Protein AF-A0A316M0L3-F1 (afdb_monomer_lite)

Foldseek 3Di:
DDDPDPPDWPWDWDDDPNAIEIETADQDPPVPFAKAWDDDPRHIYIYGHPPDDPVSNVVVVVVRVVVPPPPPD

Radius of gyration: 13.08 Å; chains: 1; bounding box: 28×31×36 Å

Sequence (73 aa):
MKYEDLRKSNTRIFKYNGVRHIVTELKEDIKGFTGCCYKRNGFKCCFINSNLSPRKKRLILHRLIKEKYLTRG

pLDDT: mean 72.33, std 17.03, range [25.69, 86.75]

Organism: NCBI:txid1529

Secondary structure (DSSP, 8-state):
------TT--EEEEEETTEEEEEEEE----TT--EEEEEETTEEEEEEETTS-HHHHHHHHH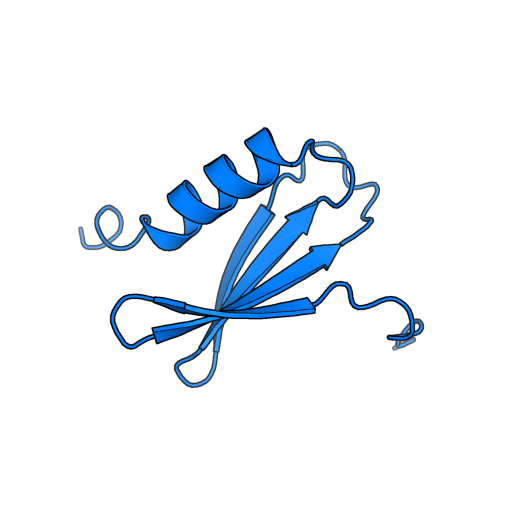HHHH-SSSS--

Structure (mmCIF, N/CA/C/O backbone):
data_AF-A0A316M0L3-F1
#
_entry.id   AF-A0A316M0L3-F1
#
loop_
_atom_site.group_PDB
_atom_site.id
_atom_site.type_symbol
_atom_site.label_atom_id
_atom_site.label_alt_id
_atom_site.label_comp_id
_atom_site.label_asym_id
_atom_site.label_entity_id
_atom_site.label_seq_id
_atom_site.pdbx_PDB_ins_code
_atom_site.Cartn_x
_atom_site.Cartn_y
_atom_site.Cartn_z
_atom_site.occupancy
_atom_site.B_iso_or_equiv
_atom_site.auth_seq_id
_atom_site.auth_comp_id
_atom_site.auth_asym_id
_atom_site.auth_atom_id
_atom_site.pdbx_PDB_model_num
ATOM 1 N N . MET A 1 1 ? -13.592 5.754 -24.044 1.00 32.72 1 MET A N 1
ATOM 2 C CA . MET A 1 1 ? -13.018 5.318 -22.751 1.00 32.72 1 MET A CA 1
ATOM 3 C C . MET A 1 1 ? -12.684 3.838 -22.870 1.00 32.72 1 MET A C 1
ATOM 5 O O . MET A 1 1 ? -13.591 3.020 -22.834 1.00 32.72 1 MET A O 1
ATOM 9 N N . LYS A 1 2 ? -11.422 3.495 -23.152 1.00 25.69 2 LYS A N 1
ATOM 10 C CA . LYS A 1 2 ? -10.983 2.094 -23.216 1.00 25.69 2 LYS A CA 1
ATOM 11 C C . LYS A 1 2 ? -10.626 1.660 -21.796 1.00 25.69 2 LYS A C 1
ATOM 13 O O . LYS A 1 2 ? -9.709 2.219 -21.207 1.00 25.69 2 LYS A O 1
ATOM 18 N N . TYR A 1 3 ? -11.390 0.728 -21.237 1.00 33.03 3 TYR A N 1
ATOM 19 C CA . TYR A 1 3 ? -11.000 0.018 -20.024 1.00 33.03 3 TYR A CA 1
ATOM 20 C C . TYR A 1 3 ? -10.056 -1.104 -20.459 1.00 33.03 3 TYR A C 1
ATOM 22 O O . TYR A 1 3 ? -10.510 -2.119 -20.978 1.00 33.03 3 TYR A O 1
ATOM 30 N N . GLU A 1 4 ? -8.748 -0.883 -20.336 1.00 38.88 4 GLU A N 1
ATOM 31 C CA . GLU A 1 4 ? -7.762 -1.942 -20.552 1.00 38.88 4 GLU A CA 1
ATOM 32 C C . GLU A 1 4 ? -7.821 -2.965 -19.404 1.00 38.88 4 GLU A C 1
ATOM 34 O O . GLU A 1 4 ? -7.755 -2.622 -18.224 1.00 38.88 4 GLU A O 1
ATOM 39 N N . ASP A 1 5 ? -8.012 -4.221 -19.807 1.00 36.06 5 ASP A N 1
ATOM 40 C CA . ASP A 1 5 ? -7.849 -5.502 -19.114 1.00 36.06 5 ASP A CA 1
ATOM 41 C C . ASP A 1 5 ? -7.435 -5.492 -17.620 1.00 36.06 5 ASP A C 1
ATOM 43 O O . ASP A 1 5 ? -6.263 -5.418 -17.248 1.00 36.06 5 ASP A O 1
ATOM 47 N N . LEU A 1 6 ? -8.409 -5.756 -16.741 1.00 42.91 6 LEU A N 1
ATOM 48 C CA . LEU A 1 6 ? -8.237 -6.074 -15.310 1.00 42.91 6 LEU A CA 1
ATOM 49 C C . LEU A 1 6 ? -7.727 -7.517 -15.052 1.00 42.91 6 LEU A C 1
ATOM 51 O O . LEU A 1 6 ? -7.968 -8.086 -13.990 1.00 42.91 6 LEU A O 1
ATOM 55 N N . ARG A 1 7 ? -7.023 -8.159 -15.996 1.00 37.31 7 ARG A N 1
ATOM 56 C CA . ARG A 1 7 ? -6.592 -9.572 -15.867 1.00 37.31 7 ARG A CA 1
ATOM 57 C C . ARG A 1 7 ? -5.268 -9.806 -15.120 1.00 37.31 7 ARG A C 1
ATOM 59 O O . ARG A 1 7 ? -4.828 -10.946 -15.010 1.00 37.31 7 ARG A O 1
ATOM 66 N N . LYS A 1 8 ? -4.632 -8.770 -14.559 1.00 46.06 8 LYS A N 1
ATOM 67 C CA . LYS A 1 8 ? -3.374 -8.877 -13.775 1.00 46.06 8 LYS A CA 1
ATOM 68 C C . LYS A 1 8 ? -3.411 -8.123 -12.444 1.00 46.06 8 LYS A C 1
ATOM 70 O O . LYS A 1 8 ? -2.394 -7.607 -11.982 1.00 46.06 8 LYS A O 1
ATOM 75 N N . SER A 1 9 ? -4.578 -8.004 -11.826 1.00 52.97 9 SER A N 1
ATOM 76 C CA . SER A 1 9 ? -4.722 -7.247 -10.586 1.00 52.97 9 SER A CA 1
ATOM 77 C C . SER A 1 9 ? -4.027 -7.976 -9.430 1.00 52.97 9 SER A C 1
ATOM 79 O O . SER A 1 9 ? -4.627 -8.808 -8.756 1.00 52.97 9 SER A O 1
ATOM 81 N N . ASN A 1 10 ? -2.761 -7.638 -9.161 1.00 72.19 10 ASN A N 1
ATOM 82 C CA . ASN A 1 10 ? -2.055 -7.954 -7.912 1.00 72.19 10 ASN A CA 1
ATOM 83 C C . ASN A 1 10 ? -2.647 -7.124 -6.758 1.00 72.19 10 ASN A C 1
ATOM 85 O O . ASN A 1 10 ? -1.953 -6.375 -6.066 1.00 72.19 10 ASN A O 1
ATOM 89 N N . THR A 1 11 ? -3.965 -7.207 -6.595 1.00 78.50 11 THR A N 1
ATOM 90 C CA . THR A 1 11 ? -4.714 -6.480 -5.587 1.00 78.50 11 THR A CA 1
ATOM 91 C C . THR A 1 11 ? -4.738 -7.303 -4.311 1.00 78.50 11 THR A C 1
ATOM 93 O O . THR A 1 11 ? -5.141 -8.463 -4.298 1.00 78.50 11 THR A O 1
ATOM 96 N N . ARG A 1 12 ? -4.297 -6.699 -3.212 1.00 81.06 12 ARG A N 1
ATOM 97 C CA . ARG A 1 12 ? -4.292 -7.292 -1.877 1.00 81.06 12 ARG A CA 1
ATOM 98 C C . ARG A 1 12 ? -5.142 -6.447 -0.955 1.00 81.06 12 ARG A C 1
ATOM 100 O O . ARG A 1 12 ? -4.974 -5.233 -0.887 1.00 81.06 12 ARG A O 1
ATOM 107 N N . ILE A 1 13 ? -6.031 -7.097 -0.220 1.00 81.25 13 ILE A N 1
ATOM 108 C CA . ILE A 1 13 ? -6.904 -6.435 0.744 1.00 81.25 13 ILE A CA 1
ATOM 109 C C . ILE A 1 13 ? -6.463 -6.852 2.139 1.00 81.25 13 ILE A C 1
ATOM 111 O O . ILE A 1 13 ? -6.281 -8.036 2.406 1.00 81.25 13 ILE A O 1
ATOM 115 N N . PHE A 1 14 ? -6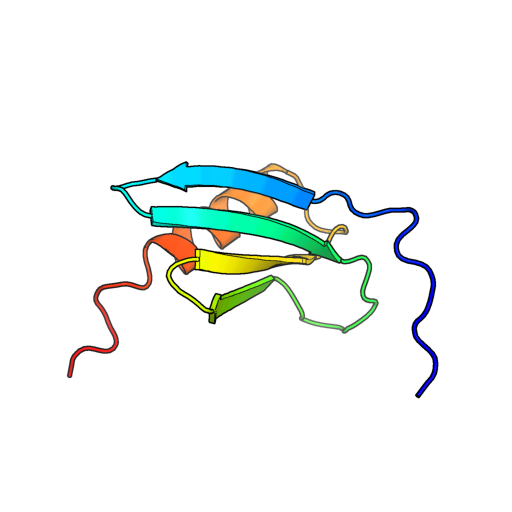.296 -5.889 3.037 1.00 78.88 14 PHE A N 1
ATOM 116 C CA . PHE A 1 14 ? -6.034 -6.171 4.445 1.00 78.88 14 PHE A CA 1
ATOM 117 C C . PHE A 1 14 ? -6.730 -5.161 5.347 1.00 78.88 14 PHE A C 1
ATOM 119 O O . PHE A 1 14 ? -7.097 -4.065 4.929 1.00 78.88 14 PHE A O 1
ATOM 126 N N . LYS A 1 15 ? -6.923 -5.533 6.611 1.00 79.12 15 LYS A N 1
ATOM 127 C CA . LYS A 1 15 ? -7.506 -4.658 7.628 1.00 79.12 15 LYS A CA 1
ATOM 128 C C . LYS A 1 15 ? -6.392 -4.127 8.524 1.00 79.12 15 LYS A C 1
ATOM 130 O O . LYS A 1 15 ? -5.602 -4.907 9.042 1.00 79.12 15 LYS A O 1
ATOM 135 N N . TYR A 1 16 ? -6.339 -2.814 8.713 1.00 77.44 16 TYR A N 1
ATOM 136 C CA . TYR A 1 16 ? -5.399 -2.161 9.621 1.00 77.44 16 TYR A CA 1
ATOM 137 C C . TYR A 1 16 ? -6.115 -1.065 10.407 1.00 77.44 16 TYR A C 1
ATOM 139 O O . TYR A 1 16 ? -6.801 -0.223 9.829 1.00 77.44 16 TYR A O 1
ATOM 147 N N . ASN A 1 17 ? -5.982 -1.095 11.736 1.00 74.69 17 ASN A N 1
ATOM 148 C CA . ASN A 1 17 ? -6.610 -0.144 12.659 1.00 74.69 17 ASN A CA 1
ATOM 149 C C . ASN A 1 17 ? -8.114 0.097 12.374 1.00 74.69 17 ASN A C 1
ATOM 151 O O . ASN A 1 17 ? -8.569 1.230 12.217 1.00 74.69 17 ASN A O 1
ATOM 155 N N . GLY A 1 18 ? -8.869 -0.991 12.180 1.00 75.19 18 GLY A N 1
ATOM 156 C CA . GLY A 1 18 ? -10.303 -0.948 11.865 1.00 75.19 18 GLY A CA 1
ATOM 157 C C . GLY A 1 18 ? -10.659 -0.574 10.418 1.00 75.19 18 GLY A C 1
ATOM 158 O O . GLY A 1 18 ? -11.788 -0.818 10.003 1.00 75.19 18 GLY A O 1
ATOM 159 N N . VAL A 1 19 ? -9.713 -0.065 9.623 1.00 79.50 19 VAL A N 1
ATOM 160 C CA . VAL A 1 19 ? -9.926 0.373 8.235 1.00 79.50 19 VAL A CA 1
ATOM 161 C C . VAL A 1 19 ? -9.525 -0.735 7.263 1.00 79.50 19 VAL A C 1
ATOM 163 O O . VAL A 1 19 ? -8.505 -1.401 7.442 1.00 79.50 19 VAL A O 1
ATOM 166 N N . ARG A 1 20 ? -10.326 -0.951 6.215 1.00 82.94 20 ARG A N 1
ATOM 167 C CA . ARG A 1 20 ? -9.965 -1.851 5.112 1.00 82.94 20 ARG A CA 1
ATOM 168 C C . ARG A 1 20 ? -9.081 -1.100 4.114 1.00 82.94 20 ARG A C 1
ATOM 170 O O . ARG A 1 20 ? -9.454 -0.034 3.624 1.00 82.94 20 ARG A O 1
ATOM 177 N N . HIS A 1 21 ? -7.922 -1.670 3.823 1.00 82.19 21 HIS A N 1
ATOM 178 C CA . HIS A 1 21 ? -6.958 -1.175 2.855 1.00 82.19 21 HIS A CA 1
ATOM 179 C C . HIS A 1 21 ? -6.965 -2.072 1.628 1.00 82.19 21 HIS A C 1
ATOM 181 O O . HIS A 1 21 ? -6.851 -3.290 1.753 1.00 82.19 21 HIS A O 1
ATOM 187 N N . ILE A 1 22 ? -7.087 -1.465 0.454 1.00 86.44 22 ILE A N 1
ATOM 188 C CA . ILE A 1 22 ? -7.019 -2.152 -0.835 1.00 86.44 22 ILE A CA 1
ATOM 189 C C . ILE A 1 22 ? -5.734 -1.685 -1.495 1.00 86.44 22 ILE A C 1
ATOM 191 O O . ILE A 1 22 ? -5.635 -0.527 -1.875 1.00 86.44 22 ILE A O 1
ATOM 195 N N . VAL A 1 23 ? -4.739 -2.553 -1.607 1.00 84.25 23 VAL A N 1
ATOM 196 C CA . VAL A 1 23 ? -3.472 -2.249 -2.269 1.00 84.25 23 VAL A CA 1
ATOM 197 C C . VAL A 1 23 ? -3.488 -2.849 -3.652 1.00 84.25 23 VAL A C 1
ATOM 199 O O . VAL A 1 23 ? -3.703 -4.045 -3.780 1.00 84.25 23 VAL A O 1
ATOM 202 N N . THR A 1 24 ? -3.214 -2.048 -4.668 1.00 86.06 24 THR A N 1
ATOM 203 C CA . THR A 1 24 ? -3.089 -2.502 -6.049 1.00 86.06 24 THR A CA 1
ATOM 204 C C . THR A 1 24 ? -1.698 -2.162 -6.551 1.00 86.06 24 THR A C 1
ATOM 206 O O . THR A 1 24 ? -1.268 -1.010 -6.485 1.00 86.06 24 THR A O 1
ATOM 209 N N . GLU A 1 25 ? -0.975 -3.169 -7.031 1.00 84.25 25 GLU A N 1
ATOM 210 C CA . GLU A 1 25 ? 0.287 -2.932 -7.722 1.00 84.25 25 GLU A CA 1
ATOM 211 C C . GLU A 1 25 ? 0.009 -2.583 -9.184 1.00 84.25 25 GLU A C 1
ATOM 213 O O . GLU A 1 25 ? -0.629 -3.356 -9.897 1.00 84.25 25 GLU A O 1
ATOM 218 N N . LEU A 1 26 ? 0.485 -1.419 -9.617 1.00 81.56 26 LEU A N 1
ATOM 219 C CA . LEU A 1 26 ? 0.359 -0.942 -10.987 1.00 81.56 26 LEU A CA 1
ATOM 220 C C . LEU A 1 26 ? 1.720 -1.000 -11.666 1.00 81.56 26 LEU A C 1
ATOM 222 O O . LEU A 1 26 ? 2.709 -0.477 -11.143 1.00 81.56 26 LEU A O 1
ATOM 226 N N . LYS A 1 27 ? 1.761 -1.620 -12.845 1.00 75.25 27 LYS A N 1
ATOM 227 C CA . LYS A 1 27 ? 2.913 -1.541 -13.741 1.00 75.25 27 LYS A CA 1
ATOM 228 C C . LYS A 1 27 ? 2.741 -0.326 -14.641 1.00 75.25 27 LYS A C 1
ATOM 230 O O . LYS A 1 27 ? 2.448 -0.459 -15.821 1.00 75.25 27 LYS A O 1
ATOM 235 N N . GLU A 1 28 ? 2.861 0.852 -14.046 1.00 66.06 28 GLU A N 1
ATOM 236 C CA . GLU A 1 28 ? 2.902 2.097 -14.802 1.00 66.06 28 GLU A CA 1
ATOM 237 C C . GLU A 1 28 ? 4.352 2.524 -15.014 1.00 66.06 28 GLU A C 1
ATOM 239 O O . GLU A 1 28 ? 5.133 2.632 -14.065 1.00 66.06 28 GLU A O 1
ATOM 244 N N . ASP A 1 29 ? 4.690 2.813 -16.269 1.00 65.31 29 ASP A N 1
ATOM 245 C CA . ASP A 1 29 ? 5.971 3.395 -16.688 1.00 65.31 29 ASP A CA 1
ATOM 246 C C . ASP A 1 29 ? 6.013 4.919 -16.447 1.00 65.31 29 ASP A C 1
ATOM 248 O O . ASP A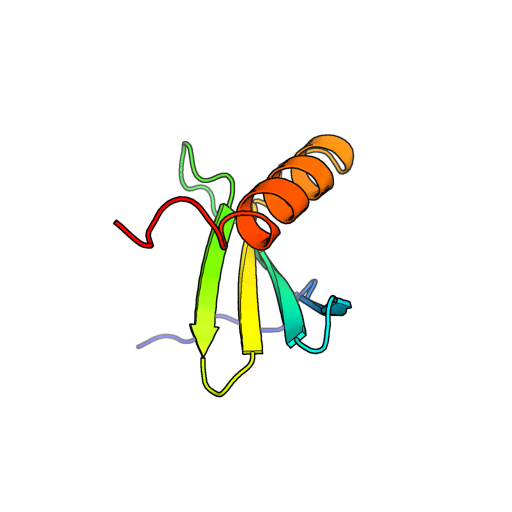 1 29 ? 6.680 5.687 -17.138 1.00 65.31 29 ASP A O 1
ATOM 252 N N . ILE A 1 30 ? 5.287 5.390 -15.428 1.00 70.12 30 ILE A N 1
ATOM 253 C CA . ILE A 1 30 ? 5.336 6.787 -15.008 1.00 70.12 30 ILE A CA 1
ATOM 254 C C . ILE A 1 30 ? 6.635 6.994 -14.231 1.00 70.12 30 ILE A C 1
ATOM 256 O O . ILE A 1 30 ? 6.790 6.565 -13.080 1.00 70.12 30 ILE A O 1
ATOM 260 N N . LYS A 1 31 ? 7.584 7.682 -14.867 1.00 73.50 31 LYS A N 1
ATOM 261 C CA . LYS A 1 31 ? 8.866 8.051 -14.264 1.00 73.50 31 LYS A CA 1
ATOM 262 C C . LYS A 1 31 ? 8.628 8.838 -12.968 1.00 73.50 31 LYS A C 1
ATOM 264 O O . LYS A 1 31 ? 8.041 9.912 -12.979 1.00 73.50 31 LYS A O 1
ATOM 269 N N . GLY A 1 32 ? 9.094 8.291 -11.843 1.00 74.56 32 GLY A N 1
ATOM 270 C CA . GLY A 1 32 ? 8.972 8.911 -10.516 1.00 74.56 32 GLY A CA 1
ATOM 271 C C . GLY A 1 32 ? 7.739 8.495 -9.707 1.00 74.56 32 GLY A C 1
ATOM 272 O O . GLY A 1 32 ? 7.680 8.790 -8.512 1.00 74.56 32 GLY A O 1
ATOM 273 N N . PHE A 1 33 ? 6.792 7.750 -10.287 1.00 80.06 33 PHE A N 1
ATOM 274 C CA . PHE A 1 33 ? 5.664 7.226 -9.521 1.00 80.06 33 PHE A CA 1
ATOM 275 C C . PHE A 1 33 ? 6.113 6.092 -8.592 1.00 80.06 33 PHE A C 1
ATOM 277 O O . PHE A 1 33 ? 6.632 5.062 -9.029 1.00 80.06 33 PHE A O 1
ATOM 284 N N . THR A 1 34 ? 5.895 6.278 -7.291 1.00 80.19 34 THR A N 1
ATOM 285 C CA . THR A 1 34 ? 6.225 5.286 -6.257 1.00 80.19 34 THR A CA 1
ATOM 286 C C . THR A 1 34 ? 4.972 4.677 -5.635 1.00 80.19 34 THR A C 1
ATOM 288 O O . THR A 1 34 ? 4.897 3.460 -5.458 1.00 80.19 34 THR A O 1
ATOM 291 N N . GLY A 1 35 ? 3.965 5.502 -5.359 1.00 84.56 35 GLY A N 1
ATOM 292 C CA . GLY A 1 35 ? 2.646 5.073 -4.924 1.00 84.56 35 GLY A CA 1
ATOM 293 C C . GLY A 1 35 ? 1.800 6.240 -4.427 1.00 84.56 35 GLY A C 1
ATOM 294 O O . GLY A 1 35 ? 2.318 7.319 -4.148 1.00 84.56 35 GLY A O 1
ATOM 295 N N . CYS A 1 36 ? 0.498 6.020 -4.296 1.00 84.88 36 CYS A N 1
ATOM 296 C CA . CYS A 1 36 ? -0.445 6.981 -3.728 1.00 84.88 36 CYS A CA 1
ATOM 297 C C . CYS A 1 36 ? -1.573 6.244 -2.999 1.00 84.88 36 CYS A C 1
ATOM 299 O O . CYS A 1 36 ? -1.810 5.064 -3.250 1.00 84.88 36 CYS A O 1
ATOM 301 N N . CYS A 1 37 ? -2.281 6.915 -2.090 1.00 86.00 37 CYS A N 1
ATOM 302 C CA . CYS A 1 37 ? -3.510 6.375 -1.512 1.00 86.00 37 CYS A CA 1
ATOM 303 C C . CYS A 1 37 ? -4.625 7.413 -1.545 1.00 86.00 37 CYS A C 1
ATOM 305 O O . CYS A 1 37 ? -4.393 8.596 -1.321 1.00 86.00 37 CYS A O 1
ATOM 307 N N . TYR A 1 38 ? -5.851 6.945 -1.731 1.00 83.12 38 TYR A N 1
ATOM 308 C CA . TYR A 1 38 ? -7.066 7.740 -1.652 1.00 83.12 38 TYR A CA 1
ATOM 309 C C . TYR A 1 38 ? -8.118 6.991 -0.831 1.00 83.12 38 TYR A C 1
ATOM 311 O O . TYR A 1 38 ? -8.069 5.767 -0.676 1.00 83.12 38 TYR A O 1
ATOM 319 N N . LYS A 1 39 ? -9.065 7.727 -0.249 1.00 83.38 39 LYS A N 1
ATOM 320 C CA . LYS A 1 39 ? -10.156 7.144 0.538 1.00 83.38 39 LYS A CA 1
ATOM 321 C C . LYS A 1 39 ? -11.427 7.118 -0.305 1.00 83.38 39 LYS A C 1
ATOM 323 O O . LYS A 1 39 ? -11.816 8.147 -0.843 1.00 83.38 39 LYS A O 1
ATOM 328 N N . ARG A 1 40 ? -12.094 5.967 -0.385 1.00 80.94 40 ARG A N 1
ATOM 329 C CA . ARG A 1 40 ? -13.379 5.811 -1.082 1.00 80.94 40 ARG A CA 1
ATOM 330 C C . ARG A 1 40 ? -14.299 4.909 -0.272 1.00 80.94 40 ARG A C 1
ATOM 332 O O . ARG A 1 40 ? -13.900 3.811 0.095 1.00 80.94 40 ARG A O 1
ATOM 339 N N . ASN A 1 41 ? -15.510 5.374 0.035 1.00 75.06 41 ASN A N 1
ATOM 340 C CA . ASN A 1 41 ? -16.555 4.606 0.732 1.00 75.06 41 ASN A CA 1
ATOM 341 C C . ASN A 1 41 ? -16.077 3.897 2.022 1.00 75.06 41 ASN A C 1
ATOM 343 O O . ASN A 1 41 ? -16.443 2.759 2.289 1.00 75.06 41 ASN A O 1
ATOM 347 N N . GLY A 1 42 ? -15.203 4.541 2.806 1.00 76.88 42 GLY A N 1
ATOM 348 C CA . GLY A 1 42 ? -14.641 3.959 4.037 1.00 76.88 42 GLY A CA 1
ATOM 349 C C . GLY A 1 42 ? -13.429 3.034 3.840 1.00 76.88 42 GLY A C 1
ATOM 350 O O . GLY A 1 42 ? -12.794 2.655 4.822 1.00 76.88 42 GLY A O 1
ATOM 351 N N . PHE A 1 43 ? -13.046 2.743 2.597 1.00 79.81 43 PHE A N 1
ATOM 352 C CA . PHE A 1 43 ? -11.829 2.013 2.245 1.00 79.81 43 PHE A CA 1
ATOM 353 C C . PHE A 1 43 ? -10.683 2.983 1.962 1.00 79.81 43 PHE A C 1
ATOM 355 O O . PHE A 1 43 ? -10.898 4.070 1.422 1.00 79.81 43 PHE A O 1
ATOM 362 N N . LYS A 1 44 ? -9.454 2.586 2.303 1.00 84.12 44 LYS A N 1
ATOM 363 C CA . LYS A 1 44 ? -8.238 3.277 1.856 1.00 84.12 44 LYS A CA 1
AT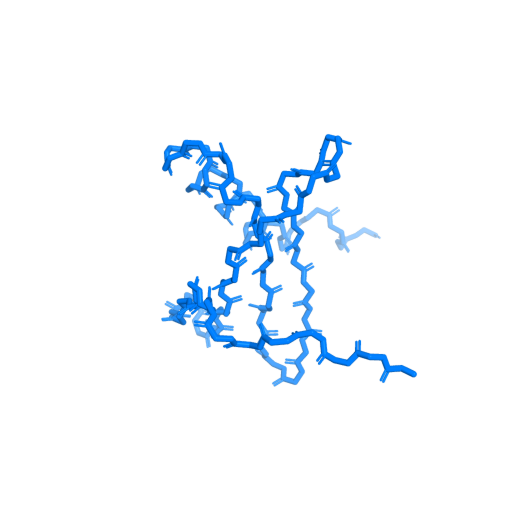OM 364 C C . LYS A 1 44 ? -7.632 2.481 0.703 1.00 84.12 44 LYS A C 1
ATOM 366 O O . LYS A 1 44 ? -7.049 1.419 0.910 1.00 84.12 44 LYS A O 1
ATOM 371 N N . CYS A 1 45 ? -7.813 2.977 -0.509 1.00 85.06 45 CYS A N 1
ATOM 372 C CA . CYS A 1 45 ? -7.275 2.382 -1.721 1.00 85.06 45 CYS A CA 1
ATOM 373 C C . CYS A 1 45 ? -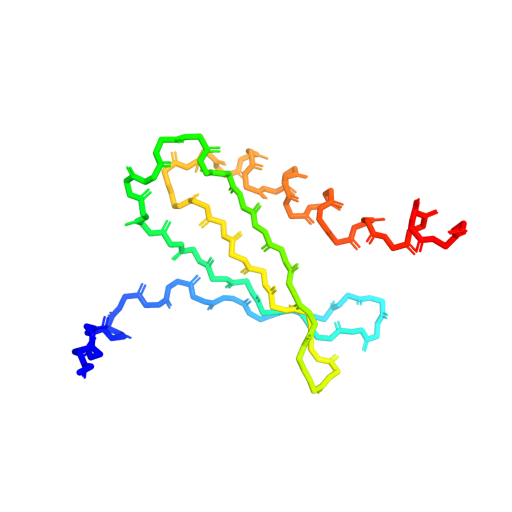5.877 2.945 -1.966 1.00 85.06 45 CYS A C 1
ATOM 375 O O . CYS A 1 45 ? -5.696 4.157 -1.983 1.00 85.06 45 CYS A O 1
ATOM 377 N N . CYS A 1 46 ? -4.893 2.078 -2.136 1.00 86.00 46 CYS A N 1
ATOM 378 C CA . CYS A 1 46 ? -3.494 2.413 -2.308 1.00 86.00 46 CYS A CA 1
ATOM 379 C C . CYS A 1 46 ? -2.977 1.797 -3.601 1.00 86.00 46 CYS A C 1
ATOM 381 O O . CYS A 1 46 ? -3.184 0.614 -3.854 1.00 86.00 46 CYS A O 1
ATOM 383 N N . PHE A 1 47 ? -2.274 2.589 -4.390 1.00 86.75 47 PHE A N 1
ATOM 384 C CA . PHE A 1 47 ? -1.571 2.155 -5.582 1.00 86.75 47 PHE A CA 1
ATOM 385 C C . PHE A 1 47 ? -0.072 2.189 -5.319 1.00 86.75 47 PHE A C 1
ATOM 387 O O . PHE A 1 47 ? 0.425 3.130 -4.701 1.00 86.75 47 PHE A O 1
ATOM 394 N N . ILE A 1 48 ? 0.653 1.169 -5.768 1.00 86.12 48 ILE A N 1
ATOM 395 C CA . ILE A 1 48 ? 2.115 1.110 -5.658 1.00 86.12 48 ILE A CA 1
ATOM 396 C C . ILE A 1 48 ? 2.685 0.695 -6.997 1.00 86.12 48 ILE A C 1
ATOM 398 O O . ILE A 1 48 ? 2.144 -0.193 -7.652 1.00 86.12 48 ILE A O 1
ATOM 402 N N . ASN A 1 49 ? 3.821 1.270 -7.361 1.00 85.00 49 ASN A N 1
ATOM 403 C CA . ASN A 1 49 ? 4.541 0.830 -8.540 1.00 85.00 49 ASN A CA 1
ATOM 404 C C . ASN A 1 49 ? 5.038 -0.625 -8.381 1.00 85.00 49 ASN A C 1
ATOM 406 O O . ASN A 1 49 ? 5.757 -0.963 -7.431 1.00 85.00 49 ASN A O 1
ATOM 410 N N . SER A 1 50 ? 4.671 -1.497 -9.323 1.00 84.12 50 SER A N 1
ATOM 411 C CA . SER A 1 50 ? 5.069 -2.907 -9.324 1.00 84.12 50 SER A CA 1
A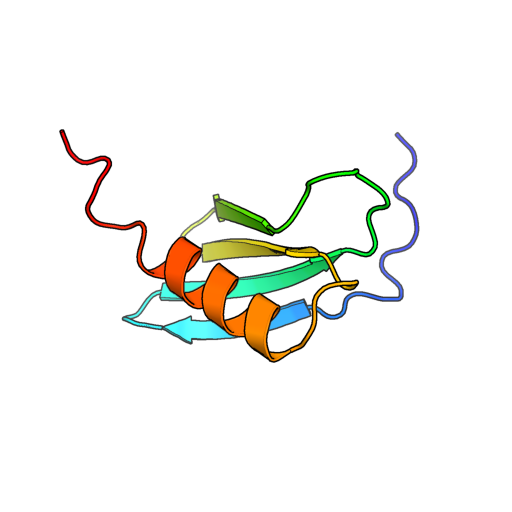TOM 412 C C . SER A 1 50 ? 6.579 -3.100 -9.466 1.00 84.12 50 SER A C 1
ATOM 414 O O . SER A 1 50 ? 7.095 -4.099 -8.965 1.00 84.12 50 SER A O 1
ATOM 416 N N . ASN A 1 51 ? 7.278 -2.146 -10.094 1.00 84.56 51 ASN A N 1
ATOM 417 C CA . ASN A 1 51 ? 8.720 -2.183 -10.364 1.00 84.56 51 ASN A CA 1
ATOM 418 C C . ASN A 1 51 ? 9.572 -1.934 -9.106 1.00 84.56 51 ASN A C 1
ATOM 420 O O . ASN A 1 51 ? 10.790 -2.103 -9.121 1.00 84.56 51 ASN A O 1
ATOM 424 N N . LEU A 1 52 ? 8.953 -1.526 -7.995 1.00 81.38 52 LEU A N 1
ATOM 425 C CA . LEU A 1 52 ? 9.651 -1.340 -6.729 1.00 81.38 52 LEU A CA 1
ATOM 426 C C . LEU A 1 52 ? 10.005 -2.679 -6.077 1.00 81.38 52 LEU A C 1
ATOM 428 O O . LEU A 1 52 ? 9.238 -3.641 -6.108 1.00 81.38 52 LEU A O 1
ATOM 432 N N . SER A 1 53 ? 11.140 -2.718 -5.380 1.00 84.94 53 SER A N 1
ATOM 433 C CA . SER A 1 53 ? 11.500 -3.887 -4.578 1.00 84.94 53 SER A CA 1
ATOM 434 C C . SER A 1 53 ? 10.496 -4.110 -3.433 1.00 84.94 53 SER A C 1
ATOM 436 O O . SER A 1 53 ? 9.941 -3.140 -2.901 1.00 84.94 53 SER A O 1
ATOM 438 N N . PRO A 1 54 ? 10.292 -5.359 -2.968 1.00 81.94 54 PRO A N 1
ATOM 439 C CA . PRO A 1 54 ? 9.352 -5.667 -1.885 1.00 81.94 54 PRO A CA 1
ATOM 440 C C . PRO A 1 54 ? 9.566 -4.827 -0.615 1.00 81.94 54 PRO A C 1
ATOM 442 O O . PRO A 1 54 ? 8.608 -4.411 0.038 1.00 81.94 54 PRO A O 1
ATOM 445 N N . ARG A 1 55 ? 10.828 -4.513 -0.287 1.00 85.62 55 ARG A N 1
ATOM 446 C CA . ARG A 1 55 ? 11.185 -3.643 0.845 1.00 85.62 55 ARG A CA 1
ATOM 447 C C . ARG A 1 55 ? 10.699 -2.206 0.638 1.00 85.62 55 ARG A C 1
ATOM 449 O O . ARG A 1 55 ? 10.105 -1.637 1.552 1.00 85.62 55 ARG A O 1
ATOM 456 N N . LYS A 1 56 ? 10.898 -1.633 -0.557 1.00 84.62 56 LYS A N 1
ATOM 457 C CA . LYS A 1 56 ? 10.405 -0.286 -0.895 1.00 84.62 56 LYS A CA 1
ATOM 458 C C . LYS A 1 56 ? 8.878 -0.238 -0.891 1.00 84.62 56 LYS A C 1
ATOM 460 O O . LYS A 1 56 ? 8.318 0.678 -0.297 1.00 84.62 56 LYS A O 1
ATOM 465 N N . LYS A 1 57 ? 8.209 -1.255 -1.451 1.00 83.56 57 LYS A N 1
ATOM 466 C CA . LYS A 1 57 ? 6.739 -1.375 -1.429 1.00 83.56 57 LYS A CA 1
ATOM 467 C C . LYS A 1 57 ? 6.185 -1.327 0.000 1.00 83.56 57 LYS A C 1
ATOM 469 O O . LYS A 1 57 ? 5.267 -0.560 0.274 1.00 83.56 57 LYS A O 1
ATOM 474 N N . ARG A 1 58 ? 6.784 -2.081 0.934 1.00 83.38 58 ARG A N 1
ATOM 475 C CA . ARG A 1 58 ? 6.399 -2.060 2.360 1.00 83.38 58 ARG A CA 1
ATOM 476 C C . ARG A 1 58 ? 6.606 -0.691 3.010 1.00 83.38 58 ARG A C 1
ATOM 478 O O . ARG A 1 58 ? 5.713 -0.227 3.710 1.00 83.38 58 ARG A O 1
ATOM 485 N N . LEU A 1 59 ? 7.750 -0.043 2.774 1.00 84.75 59 LEU A N 1
ATOM 486 C CA . LEU A 1 59 ? 8.044 1.284 3.332 1.00 84.75 59 LEU A CA 1
ATOM 487 C C . LEU A 1 59 ? 7.065 2.351 2.831 1.00 84.75 59 LEU A C 1
ATOM 489 O O . LEU A 1 59 ? 6.548 3.128 3.630 1.00 84.75 59 LEU A O 1
ATOM 493 N N . ILE A 1 60 ? 6.782 2.360 1.528 1.00 84.62 60 ILE A N 1
ATOM 494 C CA . ILE A 1 60 ? 5.843 3.299 0.905 1.00 84.62 60 ILE A CA 1
ATOM 495 C C . ILE A 1 60 ? 4.430 3.063 1.430 1.00 84.62 60 ILE A C 1
ATOM 497 O O . ILE A 1 60 ? 3.789 4.013 1.859 1.00 84.62 60 ILE A O 1
ATOM 501 N N . LEU A 1 61 ? 3.968 1.810 1.498 1.00 81.75 61 LEU A N 1
ATOM 502 C CA . LEU A 1 61 ? 2.673 1.497 2.108 1.00 81.75 61 LEU A CA 1
ATOM 503 C C . LEU A 1 61 ? 2.583 1.962 3.547 1.00 81.75 61 LEU A C 1
ATOM 505 O O . LEU A 1 61 ? 1.603 2.594 3.924 1.00 81.75 61 LEU A O 1
ATOM 509 N N . HIS A 1 62 ? 3.597 1.655 4.350 1.00 82.88 62 HIS A N 1
ATOM 510 C CA . HIS A 1 62 ? 3.618 2.063 5.742 1.00 82.88 62 HIS A CA 1
ATOM 511 C C . HIS A 1 62 ? 3.554 3.591 5.862 1.00 82.88 62 HIS A C 1
ATOM 513 O O . HIS A 1 62 ? 2.757 4.099 6.646 1.00 82.88 62 HIS A O 1
ATOM 519 N N . ARG A 1 63 ? 4.314 4.324 5.037 1.00 83.12 63 ARG A N 1
ATOM 520 C CA . ARG A 1 63 ? 4.273 5.791 4.977 1.00 83.12 63 ARG A CA 1
ATOM 521 C C . ARG A 1 63 ? 2.886 6.300 4.581 1.00 83.12 63 ARG A C 1
ATOM 523 O O . ARG A 1 63 ? 2.279 7.024 5.360 1.00 83.12 63 ARG A O 1
ATOM 530 N N . LEU A 1 64 ? 2.345 5.837 3.456 1.00 79.88 64 LEU A N 1
ATOM 531 C CA . LEU A 1 64 ? 1.044 6.266 2.940 1.00 79.88 64 LEU A CA 1
ATOM 532 C C . LEU A 1 64 ? -0.112 5.928 3.894 1.00 79.88 64 LEU A C 1
ATOM 534 O O . LEU A 1 64 ? -1.098 6.658 3.988 1.00 79.88 64 LEU A O 1
ATOM 538 N N . ILE A 1 65 ? -0.032 4.806 4.612 1.00 76.81 65 ILE A N 1
ATOM 539 C CA . ILE A 1 65 ? -1.036 4.399 5.602 1.00 76.81 65 ILE A CA 1
ATOM 540 C C . ILE A 1 65 ? -0.930 5.260 6.859 1.00 76.81 65 ILE A C 1
ATOM 542 O O . ILE A 1 65 ? -1.971 5.711 7.348 1.00 76.81 65 ILE A O 1
ATOM 546 N N . LYS A 1 66 ? 0.300 5.515 7.324 1.00 75.50 66 LYS A N 1
ATOM 547 C CA . LYS A 1 66 ? 0.627 6.317 8.511 1.00 75.50 66 LYS A CA 1
ATOM 548 C C . LYS A 1 66 ? 0.480 7.827 8.288 1.00 75.50 66 LYS A C 1
ATOM 550 O O . LYS A 1 66 ? 0.379 8.551 9.275 1.00 75.50 66 LYS A O 1
ATOM 555 N N . GLU A 1 67 ? 0.365 8.302 7.043 1.00 67.44 67 GLU A N 1
ATOM 556 C CA . GLU A 1 67 ? -0.078 9.661 6.675 1.00 67.44 67 GLU A CA 1
ATOM 557 C C . GLU A 1 67 ? -1.551 9.903 7.064 1.00 67.44 67 GLU A C 1
ATOM 559 O O . GLU A 1 67 ? -2.443 10.092 6.241 1.00 67.44 67 GLU A O 1
ATOM 564 N N . LYS A 1 68 ? -1.825 9.826 8.365 1.00 49.03 68 LYS A N 1
ATOM 565 C CA . LYS A 1 68 ? -3.110 10.099 9.008 1.00 49.03 68 LYS A CA 1
ATOM 566 C C . LYS A 1 68 ? -2.994 11.236 10.034 1.00 49.03 68 LYS A C 1
ATOM 568 O O . LYS A 1 68 ? -3.980 11.528 10.697 1.00 49.03 68 LYS A O 1
ATOM 573 N N . TYR A 1 69 ? -1.818 11.865 10.161 1.00 48.16 69 TYR A N 1
ATOM 574 C CA . TYR A 1 69 ? -1.522 12.802 11.254 1.00 48.16 69 TYR A CA 1
ATOM 575 C C . TYR A 1 69 ? -0.806 14.108 10.869 1.00 48.16 69 TYR A C 1
ATOM 577 O O . TYR A 1 69 ? -0.565 14.906 11.761 1.00 48.16 69 TYR A O 1
ATOM 585 N N . LEU A 1 70 ? -0.487 14.373 9.594 1.00 43.59 70 LEU A N 1
ATOM 586 C CA . LEU A 1 70 ? 0.204 15.623 9.203 1.00 43.59 70 LEU A CA 1
ATOM 587 C C . LEU A 1 70 ? -0.652 16.612 8.392 1.00 43.59 70 LEU A C 1
ATOM 589 O O . LEU A 1 70 ? -0.208 17.721 8.140 1.00 43.59 70 LEU A O 1
ATOM 593 N N . THR A 1 71 ? -1.880 16.251 8.013 1.00 46.31 71 THR A N 1
ATOM 594 C CA . THR A 1 71 ? -2.817 17.119 7.264 1.00 46.31 71 THR A CA 1
ATOM 595 C C . THR A 1 71 ? -4.107 17.403 8.041 1.00 46.31 71 THR A C 1
ATOM 597 O O . THR A 1 71 ? -5.176 17.591 7.468 1.00 46.31 71 THR A O 1
ATOM 600 N N . ARG A 1 72 ? -4.011 17.414 9.375 1.00 41.06 72 ARG A N 1
ATOM 601 C CA . ARG A 1 72 ? -4.955 18.113 10.259 1.00 41.06 72 ARG A CA 1
ATOM 602 C C . ARG A 1 72 ? -4.217 19.302 10.873 1.00 41.06 72 ARG A C 1
ATOM 604 O O . ARG A 1 72 ? -3.825 19.250 12.033 1.00 41.06 72 ARG A O 1
ATOM 611 N N . GLY A 1 73 ? -3.963 20.296 10.034 1.00 37.19 73 GLY A N 1
ATOM 612 C CA . GLY A 1 73 ? -3.606 21.665 10.384 1.00 37.19 73 GLY A CA 1
ATOM 613 C C . GLY A 1 73 ? -4.487 22.564 9.541 1.00 37.19 73 GLY A C 1
ATOM 614 O O . GLY A 1 73 ? -4.624 22.227 8.342 1.00 37.19 73 GLY A O 1
#